Protein AF-A0A1T5EVF4-F1 (afdb_monomer_lite)

pLDDT: mean 85.42, std 7.92, range [52.06, 92.5]

Sequence (79 aa):
MSETLSFLISLVLKGGAVLLVVNEVRGMILAVPVLYALYEAGGTWMAIWLAFCSLGGIALSVLVPIFLARKLLRRAPGL

Secondary structure (DSSP, 8-state):
--HHHHHHHHHHHHHHHHHHHHHHHHHHHHHHHHHHHHHHTTT-HHHHHHHHHHHHHHHHHHHHHHHHHHHHHHH-TT-

Foldseek 3Di:
DDPVVVVVVVCCVVVVVVVLVVQLVVLVVVLVVLVVQCVVVVNPPVSVVVSVVSNVVSVCSNVVVVVVVVVVCVVPVPD

Structure (mmCIF, N/CA/C/O backbone):
data_AF-A0A1T5EVF4-F1
#
_entry.id   AF-A0A1T5EVF4-F1
#
loop_
_atom_site.group_PDB
_atom_site.id
_atom_site.type_symbol
_atom_site.label_atom_id
_atom_site.label_alt_id
_atom_site.label_comp_id
_atom_site.label_asym_id
_atom_site.label_entity_id
_atom_site.label_seq_id
_atom_site.pdbx_PDB_ins_code
_atom_site.Cartn_x
_atom_site.Cartn_y
_atom_site.Cartn_z
_atom_site.occupancy
_atom_site.B_iso_or_equiv
_atom_site.auth_seq_id
_atom_site.auth_comp_id
_atom_site.auth_asym_id
_atom_site.auth_atom_id
_atom_site.pdbx_PDB_model_num
ATOM 1 N N . MET A 1 1 ? -19.275 4.318 31.300 1.00 54.53 1 MET A N 1
ATOM 2 C CA . MET A 1 1 ? -18.874 4.882 29.990 1.00 54.53 1 MET A CA 1
ATOM 3 C C . MET A 1 1 ? -20.148 5.118 29.195 1.00 54.53 1 MET A C 1
ATOM 5 O O . MET A 1 1 ? -20.944 4.196 29.122 1.00 54.53 1 MET A O 1
ATOM 9 N N . SER A 1 2 ? -20.392 6.340 28.711 1.00 81.25 2 SER A N 1
ATOM 10 C CA . SER A 1 2 ? -21.629 6.702 27.990 1.00 81.25 2 SER A CA 1
ATOM 11 C C . SER A 1 2 ? -21.794 5.844 26.731 1.00 81.25 2 SER A C 1
ATOM 13 O O . SER A 1 2 ? -20.847 5.759 25.951 1.00 81.25 2 SER A O 1
ATOM 15 N N . GLU A 1 3 ? -22.958 5.225 26.508 1.00 85.06 3 GLU A N 1
ATOM 16 C CA . GLU A 1 3 ? -23.212 4.363 25.335 1.00 85.06 3 GLU A CA 1
ATOM 17 C C . GLU A 1 3 ? -22.923 5.066 24.004 1.00 85.06 3 GLU A C 1
ATOM 19 O O . GLU A 1 3 ? -22.338 4.481 23.094 1.00 85.06 3 GLU A O 1
ATOM 24 N N . THR A 1 4 ? -23.240 6.358 23.918 1.00 88.06 4 THR A N 1
ATOM 25 C CA . THR A 1 4 ? -22.907 7.219 22.776 1.00 88.06 4 THR A CA 1
ATOM 26 C C . THR A 1 4 ? -21.410 7.288 22.498 1.00 88.06 4 THR A C 1
ATOM 28 O O . THR A 1 4 ? -20.997 7.304 21.341 1.00 88.06 4 THR A O 1
ATOM 31 N N . LEU A 1 5 ? -20.579 7.296 23.540 1.00 87.25 5 LEU A N 1
ATOM 32 C CA . LEU A 1 5 ? -19.129 7.392 23.406 1.00 87.25 5 LEU A CA 1
ATOM 33 C C . LEU A 1 5 ? -18.542 6.061 22.917 1.00 87.25 5 LEU A C 1
ATOM 35 O O . LEU A 1 5 ? -17.701 6.054 22.021 1.00 87.25 5 LEU A O 1
ATOM 39 N N . SER A 1 6 ? -19.050 4.935 23.427 1.00 86.69 6 SER A N 1
ATOM 40 C CA . SER A 1 6 ? -18.693 3.593 22.944 1.00 86.69 6 SER A CA 1
ATOM 41 C C . SER A 1 6 ? -19.100 3.386 21.479 1.00 86.69 6 SER A C 1
ATOM 43 O O . SER A 1 6 ? -18.318 2.863 20.684 1.00 86.69 6 SER A O 1
ATOM 45 N N . PHE A 1 7 ? -20.295 3.849 21.096 1.00 90.06 7 PHE A N 1
ATOM 46 C CA . PHE A 1 7 ? -20.775 3.791 19.716 1.00 90.06 7 PHE A CA 1
ATOM 47 C C . PHE A 1 7 ? -19.881 4.597 18.764 1.00 90.06 7 PHE A C 1
ATOM 49 O O . PHE A 1 7 ? -19.420 4.054 17.757 1.00 90.06 7 PHE A O 1
ATOM 56 N N . LEU A 1 8 ? -19.567 5.850 19.112 1.00 89.88 8 LEU A N 1
ATOM 57 C CA . LEU A 1 8 ? -18.705 6.721 18.307 1.00 89.88 8 LEU A CA 1
ATOM 58 C C . LEU A 1 8 ? -17.297 6.144 18.130 1.00 89.88 8 LEU A C 1
ATOM 60 O O . LEU A 1 8 ? -16.780 6.136 17.015 1.00 89.88 8 LEU A O 1
ATOM 64 N N . ILE A 1 9 ? -16.697 5.605 19.196 1.00 89.25 9 ILE A N 1
ATOM 65 C CA . ILE A 1 9 ? -15.381 4.954 19.113 1.00 89.25 9 ILE A CA 1
ATOM 66 C C . ILE A 1 9 ? -15.436 3.749 18.167 1.00 89.25 9 ILE A C 1
ATOM 68 O O . ILE A 1 9 ? -14.575 3.618 17.298 1.00 89.25 9 ILE A O 1
ATOM 72 N N . SER A 1 10 ? -16.468 2.904 18.272 1.00 86.44 10 SER A N 1
ATOM 73 C CA . SER A 1 10 ? -16.613 1.736 17.391 1.00 86.44 10 SER A CA 1
ATOM 74 C C . SER A 1 10 ? -16.744 2.127 15.914 1.00 86.44 10 SER A C 1
ATOM 76 O O . SER A 1 10 ? -16.183 1.466 15.038 1.00 86.44 10 SER A O 1
ATOM 78 N N . LEU A 1 11 ? -17.445 3.231 15.639 1.00 91.12 11 LEU A N 1
ATOM 79 C CA . LEU A 1 11 ? -17.651 3.747 14.293 1.00 91.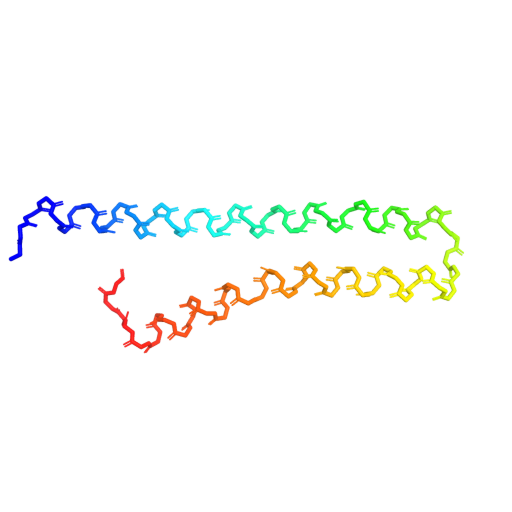12 11 LEU A CA 1
ATOM 80 C C . LEU A 1 11 ? -16.342 4.287 13.708 1.00 91.12 11 LEU A C 1
ATOM 82 O O . LEU A 1 11 ? -16.006 3.968 12.570 1.00 91.12 11 LEU A O 1
ATOM 86 N N . VAL A 1 12 ? -15.578 5.050 14.496 1.00 89.94 12 VAL A N 1
ATOM 87 C CA . VAL A 1 12 ? -14.273 5.592 14.087 1.00 89.94 12 VAL A CA 1
ATOM 88 C C . VAL A 1 12 ? -13.263 4.476 13.841 1.00 89.94 12 VAL A C 1
ATOM 90 O O . VAL A 1 12 ? -12.544 4.529 12.848 1.00 89.94 12 VAL A O 1
ATOM 93 N N . LEU A 1 13 ? -13.222 3.442 14.684 1.00 87.62 13 LEU A N 1
ATOM 94 C CA . LEU A 1 13 ? -12.307 2.313 14.497 1.00 87.62 13 LEU A CA 1
ATOM 95 C C . LEU A 1 13 ? -12.646 1.502 13.241 1.00 87.62 13 LEU A C 1
ATOM 97 O O . LEU A 1 13 ? -11.760 1.229 12.431 1.00 87.62 13 LEU A O 1
ATOM 101 N N . LYS A 1 14 ? -13.927 1.172 13.027 1.00 85.88 14 LYS A N 1
ATOM 102 C CA . LYS A 1 14 ? -14.372 0.463 11.815 1.00 85.88 14 LYS A CA 1
ATOM 103 C C . LYS A 1 14 ? -14.160 1.302 10.555 1.00 85.88 14 LYS A C 1
ATOM 105 O O . LYS A 1 14 ? -13.642 0.792 9.565 1.00 85.88 14 LYS A O 1
ATOM 110 N N . GLY A 1 15 ? -14.511 2.587 10.596 1.00 89.06 15 GLY A N 1
ATOM 111 C CA . GLY A 1 15 ? -14.283 3.520 9.492 1.00 89.06 15 GLY A CA 1
ATOM 112 C C . GLY A 1 15 ? -12.796 3.703 9.188 1.00 89.06 15 GLY A C 1
ATOM 113 O O . GLY A 1 15 ? -12.390 3.646 8.031 1.00 89.06 15 GLY A O 1
ATOM 114 N N . GLY A 1 16 ? -11.967 3.829 10.225 1.00 85.94 16 GLY A N 1
ATOM 115 C CA . GLY A 1 16 ? -10.513 3.897 10.114 1.00 85.94 16 GLY A CA 1
ATOM 116 C C . GLY A 1 16 ? -9.916 2.642 9.480 1.00 85.94 16 GLY A C 1
ATOM 117 O O . GLY A 1 16 ? -9.059 2.760 8.610 1.00 85.94 16 GLY A O 1
ATOM 118 N N . ALA A 1 17 ? -10.411 1.453 9.834 1.00 84.38 17 ALA A N 1
ATOM 119 C CA . ALA A 1 17 ? -9.985 0.202 9.206 1.00 84.38 17 ALA A CA 1
ATOM 120 C C . ALA A 1 17 ? -10.316 0.165 7.704 1.00 84.38 17 ALA A C 1
ATOM 122 O O . ALA A 1 17 ? -9.464 -0.210 6.899 1.00 84.38 17 ALA A O 1
ATOM 123 N N . VAL A 1 18 ? -11.516 0.605 7.311 1.00 87.44 18 VAL A N 1
ATOM 124 C CA . VAL A 1 18 ? -11.908 0.695 5.893 1.00 87.44 18 VAL A CA 1
ATOM 125 C C . VAL A 1 18 ? -11.029 1.697 5.142 1.00 87.44 18 VAL A C 1
ATOM 127 O O . VAL A 1 18 ? -10.523 1.377 4.069 1.00 87.44 18 VAL A O 1
ATOM 130 N N . LEU A 1 19 ? -10.797 2.884 5.709 1.00 88.12 19 LEU A N 1
ATOM 131 C CA . LEU A 1 19 ? -9.931 3.900 5.102 1.00 88.12 19 LEU A CA 1
ATOM 132 C C . LEU A 1 19 ? -8.490 3.413 4.939 1.00 88.12 19 LEU A C 1
ATOM 134 O O . LEU A 1 19 ? -7.860 3.708 3.925 1.00 88.12 19 LEU A O 1
ATOM 138 N N . LEU A 1 20 ? -7.987 2.641 5.904 1.00 86.50 20 LEU A N 1
ATOM 139 C CA . LEU A 1 20 ? -6.665 2.031 5.830 1.00 86.50 20 LEU A CA 1
ATOM 140 C C . LEU A 1 20 ? -6.600 1.088 4.620 1.00 86.50 20 LEU A C 1
ATOM 142 O O . LEU A 1 20 ? -5.740 1.274 3.769 1.00 86.50 20 LEU A O 1
ATOM 146 N N . VAL A 1 21 ? -7.573 0.183 4.457 1.00 85.50 21 VAL A N 1
ATOM 147 C CA . VAL A 1 21 ? -7.656 -0.714 3.287 1.00 85.50 21 VAL A CA 1
ATOM 148 C C . VAL A 1 21 ? -7.742 0.059 1.965 1.00 85.50 21 VAL A C 1
ATOM 150 O O . VAL A 1 21 ? -7.044 -0.277 1.012 1.00 85.50 21 VAL A O 1
ATOM 153 N N . VAL A 1 22 ? -8.560 1.112 1.885 1.00 88.56 22 VAL A N 1
ATOM 154 C CA . VAL A 1 22 ? -8.672 1.933 0.665 1.00 88.56 22 VAL A CA 1
ATOM 155 C C . VAL A 1 22 ? -7.341 2.618 0.325 1.00 88.56 22 VAL A C 1
ATOM 157 O O . VAL A 1 22 ? -6.966 2.694 -0.848 1.00 88.56 22 VAL A O 1
ATOM 160 N N . ASN A 1 23 ? -6.594 3.074 1.332 1.00 86.69 23 ASN A N 1
ATOM 161 C CA . ASN A 1 23 ? -5.274 3.668 1.136 1.00 86.69 23 ASN A CA 1
ATOM 162 C C . ASN A 1 23 ? -4.253 2.655 0.578 1.00 86.69 23 ASN A C 1
ATOM 164 O O . ASN A 1 23 ? -3.466 3.007 -0.301 1.00 86.69 23 ASN A O 1
ATOM 168 N N . GLU A 1 24 ? -4.322 1.391 1.006 1.00 85.69 24 GLU A N 1
ATOM 169 C CA . GLU A 1 24 ? -3.496 0.302 0.461 1.00 85.69 24 GLU A CA 1
ATOM 170 C C . GLU A 1 24 ? -3.781 0.047 -1.027 1.00 85.69 24 GLU A C 1
ATOM 172 O O . GLU A 1 24 ? -2.867 -0.060 -1.850 1.00 85.69 24 GLU A O 1
ATOM 177 N N . VAL A 1 25 ? -5.066 0.008 -1.397 1.00 88.25 25 VAL A N 1
ATOM 178 C CA . VAL A 1 25 ? -5.499 -0.181 -2.791 1.00 88.25 25 VAL A CA 1
ATOM 179 C C . VAL A 1 25 ? -4.994 0.958 -3.677 1.00 88.25 25 VAL A C 1
ATOM 181 O O . VAL A 1 25 ? -4.487 0.703 -4.770 1.00 88.25 25 VAL A O 1
ATOM 184 N N . ARG A 1 26 ? -5.048 2.208 -3.197 1.00 87.81 26 ARG A N 1
ATOM 185 C CA . ARG A 1 26 ? -4.455 3.357 -3.899 1.00 87.81 26 ARG A CA 1
ATOM 186 C C . ARG A 1 26 ? -2.959 3.151 -4.146 1.00 87.81 26 ARG A C 1
ATOM 188 O O . ARG A 1 26 ? -2.494 3.433 -5.247 1.00 87.81 26 ARG A O 1
ATOM 195 N N . GLY A 1 27 ? -2.216 2.664 -3.150 1.00 84.19 27 GLY A N 1
ATOM 196 C CA . GLY A 1 27 ? -0.792 2.353 -3.291 1.00 84.19 27 GLY A CA 1
ATOM 197 C C . GLY A 1 27 ? -0.532 1.352 -4.418 1.00 84.19 27 GLY A C 1
ATOM 198 O O . GLY A 1 27 ? 0.281 1.615 -5.301 1.00 84.19 27 GLY A O 1
ATOM 199 N N . MET A 1 28 ? -1.288 0.252 -4.460 1.00 83.38 28 MET A N 1
ATOM 200 C CA . MET A 1 28 ? -1.165 -0.751 -5.526 1.00 83.38 28 MET A CA 1
ATOM 201 C C . MET A 1 28 ? -1.494 -0.190 -6.916 1.00 83.38 28 MET A C 1
ATOM 203 O O . MET A 1 28 ? -0.795 -0.492 -7.881 1.00 83.38 28 MET A O 1
ATOM 207 N N . ILE A 1 29 ? -2.509 0.670 -7.027 1.00 90.50 29 ILE A N 1
ATOM 208 C CA . ILE A 1 29 ? -2.854 1.331 -8.295 1.00 90.50 29 ILE A CA 1
ATOM 209 C C . ILE A 1 29 ? -1.720 2.257 -8.754 1.00 90.50 29 ILE A C 1
ATOM 211 O O . ILE A 1 29 ? -1.399 2.290 -9.939 1.00 90.50 29 ILE A O 1
ATOM 215 N N . LEU A 1 30 ? -1.065 2.969 -7.830 1.00 89.31 30 LEU A N 1
ATOM 216 C CA . LEU A 1 30 ? 0.063 3.851 -8.146 1.00 89.31 30 LEU A CA 1
ATOM 217 C C . LEU A 1 30 ? 1.316 3.100 -8.619 1.00 89.31 30 LEU A C 1
ATOM 219 O O . LEU A 1 30 ? 2.173 3.715 -9.249 1.00 89.31 30 LEU A O 1
ATOM 223 N N . ALA A 1 31 ? 1.422 1.789 -8.390 1.00 89.50 31 ALA A N 1
ATOM 224 C CA . ALA A 1 31 ? 2.511 0.989 -8.948 1.00 89.50 31 ALA A CA 1
ATOM 225 C C . ALA A 1 31 ? 2.377 0.800 -10.472 1.00 89.50 31 ALA A C 1
ATOM 227 O O . ALA A 1 31 ? 3.384 0.721 -11.172 1.00 89.50 31 ALA A O 1
ATOM 228 N N . VAL A 1 32 ? 1.149 0.779 -11.003 1.00 90.31 32 VAL A N 1
ATOM 229 C CA . VAL A 1 32 ? 0.871 0.587 -12.437 1.00 90.31 32 VAL A CA 1
ATOM 230 C C . VAL A 1 32 ? 1.561 1.634 -13.327 1.00 90.31 32 VAL A C 1
ATOM 232 O O . VAL A 1 32 ? 2.295 1.229 -14.229 1.00 90.31 32 VAL A O 1
ATOM 235 N N . PRO A 1 33 ? 1.409 2.957 -13.103 1.00 90.75 33 PRO A N 1
ATOM 236 C CA . PRO A 1 33 ? 2.086 3.954 -13.930 1.00 90.75 33 PRO A CA 1
ATOM 237 C C . PRO A 1 33 ? 3.611 3.904 -13.793 1.00 90.75 33 PRO A C 1
ATOM 239 O O . PRO A 1 33 ? 4.306 4.207 -14.757 1.00 90.75 33 PRO A O 1
ATOM 242 N N . VAL A 1 34 ? 4.147 3.483 -12.641 1.00 90.31 34 VAL A N 1
ATOM 243 C CA . VAL A 1 34 ? 5.599 3.314 -12.453 1.00 90.31 34 VAL A CA 1
ATOM 244 C C . VAL A 1 34 ? 6.127 2.170 -13.320 1.00 90.31 34 VAL A C 1
ATOM 246 O O . VAL A 1 34 ? 7.148 2.322 -13.987 1.00 90.31 34 VAL A O 1
ATOM 249 N N . LEU A 1 35 ? 5.412 1.043 -13.359 1.00 88.44 35 LEU A N 1
ATOM 250 C CA . LEU A 1 35 ? 5.758 -0.093 -14.217 1.00 88.44 35 LEU A CA 1
ATOM 251 C C . LEU A 1 35 ? 5.619 0.251 -15.704 1.00 88.44 35 LEU A C 1
ATOM 253 O O . LEU A 1 35 ? 6.476 -0.125 -16.500 1.00 88.44 35 LEU A O 1
ATOM 257 N N . TYR A 1 36 ? 4.578 0.999 -16.075 1.00 90.62 36 TYR A N 1
ATOM 258 C CA . TYR A 1 36 ? 4.396 1.457 -17.450 1.00 90.62 36 TYR A CA 1
ATOM 259 C C . TYR A 1 36 ? 5.506 2.425 -17.884 1.00 90.62 36 TYR A C 1
ATOM 261 O O . TYR A 1 36 ? 6.095 2.250 -18.947 1.00 90.62 36 TYR A O 1
ATOM 269 N N . ALA A 1 37 ? 5.875 3.384 -17.031 1.00 88.62 37 ALA A N 1
ATOM 270 C CA . ALA A 1 37 ? 6.988 4.292 -17.297 1.00 88.62 37 ALA A CA 1
ATOM 271 C C . ALA A 1 37 ? 8.327 3.548 -17.436 1.00 88.62 37 ALA A C 1
ATOM 273 O O . ALA A 1 37 ? 9.149 3.913 -18.273 1.00 88.62 37 ALA A O 1
ATOM 274 N N . LEU A 1 38 ? 8.544 2.486 -16.651 1.00 90.44 38 LEU A N 1
ATOM 275 C CA . LEU A 1 38 ? 9.728 1.634 -16.778 1.00 90.44 38 LEU A CA 1
ATOM 276 C C . LEU A 1 38 ? 9.766 0.896 -18.127 1.00 90.44 38 LEU A C 1
ATOM 278 O O . LEU A 1 38 ? 10.836 0.789 -18.728 1.00 90.44 38 LEU A O 1
ATOM 282 N N . TYR A 1 39 ? 8.613 0.403 -18.589 1.00 88.19 39 TYR A N 1
ATOM 283 C CA . TYR A 1 39 ? 8.472 -0.255 -19.888 1.00 88.19 39 TYR A CA 1
ATOM 284 C C . TYR A 1 39 ? 8.773 0.708 -21.047 1.00 88.19 39 TYR A C 1
ATOM 286 O O . TYR A 1 39 ? 9.618 0.403 -21.887 1.00 88.19 39 TYR A O 1
ATOM 294 N N . GLU A 1 40 ? 8.164 1.897 -21.043 1.00 91.62 40 GLU A N 1
ATOM 295 C CA . GLU A 1 40 ? 8.392 2.947 -22.051 1.00 91.62 40 GLU A CA 1
ATOM 296 C C . GLU A 1 40 ? 9.847 3.450 -22.061 1.00 91.62 40 GLU A C 1
ATOM 298 O O . GLU A 1 40 ? 10.411 3.734 -23.115 1.00 91.62 40 GLU A O 1
ATOM 303 N N . ALA A 1 41 ? 10.504 3.509 -20.898 1.00 88.31 41 ALA A N 1
ATOM 304 C CA . ALA A 1 41 ? 11.894 3.956 -20.777 1.00 88.31 41 ALA A CA 1
ATOM 305 C C . ALA 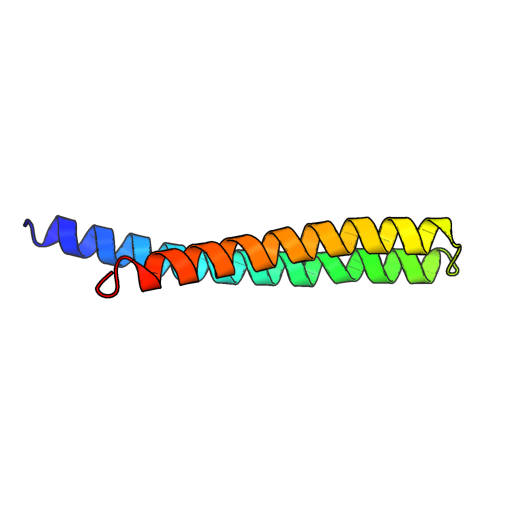A 1 41 ? 12.938 2.946 -21.305 1.00 88.31 41 ALA A C 1
ATOM 307 O O . ALA A 1 41 ? 14.142 3.200 -21.198 1.00 88.31 41 ALA A O 1
ATOM 308 N N . GLY A 1 42 ? 12.514 1.792 -21.835 1.00 83.44 42 GLY A N 1
ATOM 309 C CA . GLY A 1 42 ? 13.400 0.818 -22.481 1.00 83.44 42 GLY A CA 1
ATOM 310 C C . GLY A 1 42 ? 14.374 0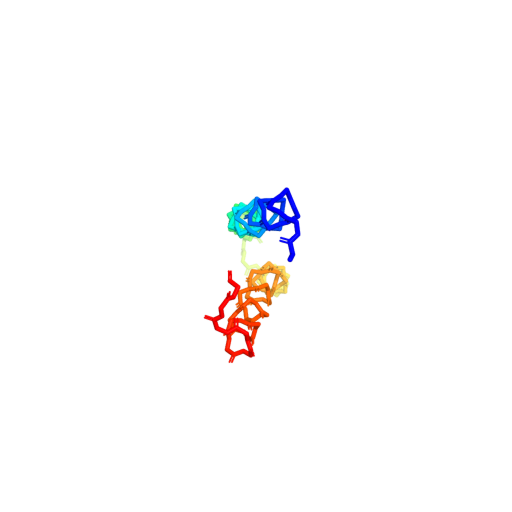.111 -21.533 1.00 83.44 42 GLY A C 1
ATOM 311 O O . GLY A 1 42 ? 15.393 -0.411 -21.979 1.00 83.44 42 GLY A O 1
ATOM 312 N N . GLY A 1 43 ? 14.095 0.102 -20.224 1.00 80.12 43 GLY A N 1
ATOM 313 C CA . GLY A 1 43 ? 14.866 -0.677 -19.249 1.00 80.12 43 GLY A CA 1
ATOM 314 C C . GLY A 1 43 ? 16.294 -0.183 -18.991 1.00 80.12 43 GLY A C 1
ATOM 315 O O . GLY A 1 43 ? 17.156 -0.976 -18.617 1.00 80.12 43 GLY A O 1
ATOM 316 N N . THR A 1 44 ? 16.576 1.112 -19.170 1.00 90.25 44 THR A N 1
ATOM 317 C CA . THR A 1 44 ? 17.887 1.669 -18.792 1.00 90.25 44 THR A CA 1
ATOM 318 C C . THR A 1 44 ? 18.180 1.448 -17.303 1.00 90.25 44 THR A C 1
ATOM 320 O O . THR A 1 44 ? 17.272 1.456 -16.468 1.00 90.25 44 THR A O 1
ATOM 323 N N . TRP A 1 45 ? 19.460 1.311 -16.938 1.00 90.12 45 TRP A N 1
ATOM 324 C CA . TRP A 1 45 ? 19.873 1.149 -15.535 1.00 90.12 45 TRP A CA 1
ATOM 325 C C . TRP A 1 45 ? 19.323 2.247 -14.616 1.00 90.12 45 TRP A C 1
ATOM 327 O O . TRP A 1 45 ? 18.910 1.966 -13.493 1.00 90.12 45 TRP A O 1
ATOM 337 N N . MET A 1 46 ? 19.255 3.484 -15.116 1.00 89.62 46 MET A N 1
ATOM 338 C CA . MET A 1 46 ? 18.656 4.607 -14.395 1.00 89.62 46 MET A CA 1
ATOM 339 C C . MET A 1 46 ? 17.148 4.414 -14.187 1.00 89.62 46 MET A C 1
ATOM 341 O O . MET A 1 46 ? 16.657 4.608 -13.079 1.00 89.62 46 MET A O 1
ATOM 345 N N . ALA A 1 47 ? 16.410 4.000 -15.221 1.00 88.69 47 ALA A N 1
ATOM 346 C CA . ALA A 1 47 ? 14.972 3.767 -15.116 1.00 88.69 47 ALA A CA 1
ATOM 347 C C . ALA A 1 47 ? 14.646 2.634 -14.131 1.00 88.69 47 ALA A C 1
ATOM 349 O O . ALA A 1 47 ? 13.746 2.788 -13.309 1.00 88.69 47 ALA A O 1
ATOM 350 N N . ILE A 1 48 ? 15.414 1.538 -14.153 1.00 89.56 48 ILE A N 1
ATOM 351 C CA . ILE A 1 48 ? 15.263 0.424 -13.202 1.00 89.56 48 ILE A CA 1
ATOM 352 C C . ILE A 1 48 ? 15.499 0.907 -11.769 1.00 89.56 48 ILE A C 1
ATOM 354 O O . ILE A 1 48 ? 14.717 0.590 -10.873 1.00 89.56 48 ILE A O 1
ATOM 358 N N . TRP A 1 49 ? 16.544 1.709 -11.550 1.00 91.69 49 TRP A N 1
ATOM 359 C CA . TRP A 1 49 ? 16.848 2.258 -10.231 1.00 91.69 49 TRP A CA 1
ATOM 360 C C . TRP A 1 49 ? 15.743 3.193 -9.721 1.00 91.69 49 TRP A C 1
ATOM 362 O O . TRP A 1 49 ? 15.285 3.062 -8.586 1.00 91.69 49 TRP A O 1
ATOM 372 N N . LEU A 1 50 ? 15.247 4.091 -10.576 1.00 90.62 50 LEU A N 1
ATOM 373 C CA . LEU A 1 50 ? 14.146 4.996 -10.239 1.00 90.62 50 LEU A CA 1
ATOM 374 C C . LEU A 1 50 ? 12.841 4.241 -9.964 1.00 90.62 50 LEU A C 1
ATOM 376 O O . LEU A 1 50 ? 12.152 4.546 -8.988 1.00 90.62 50 LEU A O 1
ATOM 380 N N . ALA A 1 51 ? 12.520 3.234 -10.778 1.00 89.69 51 ALA A N 1
ATOM 381 C CA . ALA A 1 51 ? 11.359 2.381 -10.564 1.00 89.69 51 ALA A CA 1
ATOM 382 C C . ALA A 1 51 ? 11.472 1.620 -9.238 1.00 89.69 51 ALA A C 1
ATOM 384 O O . ALA A 1 51 ? 10.502 1.572 -8.486 1.00 89.69 51 ALA A O 1
ATOM 385 N N . PHE A 1 52 ? 12.655 1.102 -8.895 1.00 92.50 52 PHE A N 1
ATOM 386 C CA . PHE A 1 52 ? 12.889 0.443 -7.612 1.00 92.50 52 PHE A CA 1
ATOM 387 C C . PHE A 1 52 ? 12.679 1.392 -6.426 1.00 92.50 52 PHE A C 1
ATOM 389 O O . PHE A 1 52 ? 11.934 1.062 -5.505 1.00 92.50 52 PHE A O 1
ATOM 396 N N . CYS A 1 53 ? 13.271 2.591 -6.450 1.00 91.75 53 CYS A N 1
ATOM 397 C CA . CYS A 1 53 ? 13.080 3.577 -5.384 1.00 91.75 53 CYS A CA 1
ATOM 398 C C . CYS A 1 53 ? 11.610 4.012 -5.252 1.00 91.75 53 CYS A C 1
ATOM 400 O O . CYS A 1 53 ? 11.099 4.142 -4.139 1.00 91.75 53 CYS A O 1
ATOM 402 N N . SER A 1 54 ? 10.914 4.199 -6.376 1.00 90.56 54 SER A N 1
ATOM 403 C CA . SER A 1 54 ? 9.502 4.590 -6.402 1.00 90.56 54 SER A CA 1
ATOM 404 C C . SER A 1 54 ? 8.582 3.480 -5.877 1.00 90.56 54 SER A C 1
ATOM 406 O O . SER A 1 54 ? 7.792 3.715 -4.960 1.00 90.56 54 SER A O 1
ATOM 408 N N . LEU A 1 55 ? 8.738 2.249 -6.377 1.00 91.75 55 LEU A N 1
ATOM 409 C CA . LEU A 1 55 ? 7.994 1.076 -5.906 1.00 91.75 55 LEU A CA 1
ATOM 410 C C . LEU A 1 55 ? 8.300 0.767 -4.440 1.00 91.75 55 LEU A C 1
ATOM 412 O O . LEU A 1 55 ? 7.395 0.401 -3.699 1.00 91.75 55 LEU A O 1
ATOM 416 N N . GLY A 1 56 ? 9.543 0.966 -3.998 1.00 91.25 56 GLY A N 1
ATOM 417 C CA . GLY A 1 56 ? 9.932 0.853 -2.595 1.00 91.25 56 GLY A CA 1
ATOM 418 C C . GLY A 1 56 ? 9.190 1.850 -1.704 1.00 91.25 56 GLY A C 1
ATOM 419 O O . GLY A 1 56 ? 8.673 1.467 -0.657 1.00 91.25 56 GLY A O 1
ATOM 420 N N . GLY A 1 57 ? 9.057 3.108 -2.136 1.00 88.19 57 GLY A N 1
ATOM 421 C CA . GLY A 1 57 ? 8.255 4.116 -1.436 1.00 88.19 57 GLY A CA 1
ATOM 422 C C . GLY A 1 57 ? 6.773 3.740 -1.339 1.00 88.19 57 GLY A C 1
ATOM 423 O O . GLY A 1 57 ? 6.175 3.849 -0.267 1.00 88.19 57 GLY A O 1
ATOM 424 N N . ILE A 1 58 ? 6.197 3.221 -2.428 1.00 89.69 58 ILE A N 1
ATOM 425 C CA . ILE A 1 58 ? 4.817 2.715 -2.449 1.00 89.69 58 ILE A CA 1
ATOM 426 C C . ILE A 1 58 ? 4.671 1.518 -1.500 1.00 89.69 58 ILE A C 1
ATOM 428 O O . ILE A 1 58 ? 3.775 1.508 -0.656 1.00 89.69 58 ILE A O 1
ATOM 432 N N . ALA A 1 59 ? 5.583 0.548 -1.566 1.00 87.69 59 ALA A N 1
ATOM 433 C CA . ALA A 1 59 ? 5.575 -0.629 -0.706 1.00 87.69 59 ALA A CA 1
ATOM 434 C C . ALA A 1 59 ? 5.710 -0.262 0.778 1.00 87.69 59 ALA A C 1
ATOM 436 O O . ALA A 1 59 ? 5.027 -0.848 1.612 1.00 87.69 59 ALA A O 1
ATOM 437 N N . LEU A 1 60 ? 6.533 0.733 1.127 1.00 88.06 60 LEU A N 1
ATOM 438 C CA . LEU A 1 60 ? 6.639 1.236 2.499 1.00 88.06 60 LEU A CA 1
ATOM 439 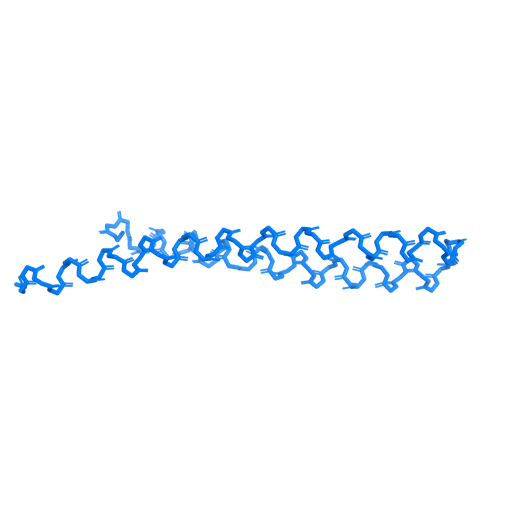C C . LEU A 1 60 ? 5.355 1.928 2.957 1.00 88.06 60 LEU A C 1
ATOM 441 O O . LEU A 1 60 ? 4.914 1.695 4.081 1.00 88.06 60 LEU A O 1
ATOM 445 N N . SER A 1 61 ? 4.730 2.727 2.088 1.00 84.62 61 SER A N 1
ATOM 446 C CA . SER A 1 61 ? 3.448 3.373 2.395 1.00 84.62 61 SER A CA 1
ATOM 447 C C . SER A 1 61 ? 2.329 2.367 2.686 1.00 84.62 61 SER A C 1
ATOM 449 O O . SER A 1 61 ? 1.401 2.708 3.410 1.00 84.62 61 SER A O 1
ATOM 451 N N . VAL A 1 62 ? 2.480 1.136 2.180 1.00 83.94 62 VAL A N 1
ATOM 452 C CA . VAL A 1 62 ? 1.552 0.010 2.336 1.00 83.94 62 VAL A CA 1
ATOM 453 C C . VAL A 1 62 ? 1.889 -0.877 3.546 1.00 83.94 62 VAL A C 1
ATOM 455 O O . VAL A 1 62 ? 1.052 -1.241 4.374 1.00 83.94 62 VAL A O 1
ATOM 458 N N . LEU A 1 63 ? 3.169 -1.225 3.710 1.00 84.94 63 LEU A N 1
ATOM 459 C CA . LEU A 1 63 ? 3.612 -2.107 4.793 1.00 84.94 63 LEU A CA 1
ATOM 460 C C . LEU A 1 63 ? 3.550 -1.432 6.165 1.00 84.94 63 LEU A C 1
ATOM 462 O O . LEU A 1 63 ? 3.231 -2.091 7.159 1.00 84.94 63 LEU A O 1
ATOM 466 N N . VAL A 1 64 ? 3.906 -0.147 6.245 1.00 87.25 64 VAL A N 1
ATOM 467 C CA . VAL A 1 64 ? 4.029 0.571 7.522 1.00 87.25 64 VAL A CA 1
ATOM 468 C C . VAL A 1 64 ? 2.689 0.636 8.270 1.00 87.25 64 VAL A C 1
ATOM 470 O O . VAL A 1 64 ? 2.675 0.257 9.447 1.00 87.25 64 VAL A O 1
ATOM 473 N N . PRO A 1 65 ? 1.559 1.024 7.646 1.00 83.31 65 PRO A N 1
ATOM 474 C CA . PRO A 1 65 ? 0.254 1.033 8.305 1.00 83.31 65 PRO A CA 1
ATOM 475 C C . PRO A 1 65 ? -0.166 -0.349 8.809 1.00 83.31 65 PRO A C 1
ATOM 477 O O . PRO A 1 65 ? -0.592 -0.479 9.957 1.00 83.31 65 PRO A O 1
ATOM 480 N N . ILE A 1 66 ? 0.022 -1.400 8.001 1.00 82.50 66 ILE A N 1
ATOM 481 C CA . ILE A 1 66 ? -0.299 -2.783 8.385 1.00 82.50 66 ILE A CA 1
ATOM 482 C C . ILE A 1 66 ? 0.542 -3.218 9.586 1.00 82.50 66 ILE A C 1
ATOM 484 O O . ILE A 1 66 ? 0.029 -3.819 10.534 1.00 82.50 66 ILE A O 1
ATOM 488 N N . PHE A 1 67 ? 1.840 -2.921 9.570 1.00 86.88 67 PHE A N 1
ATOM 489 C CA . PHE A 1 67 ? 2.729 -3.277 10.668 1.00 86.88 67 PHE A CA 1
ATOM 490 C C . PHE A 1 67 ? 2.353 -2.539 11.956 1.00 86.88 67 PHE A C 1
ATOM 492 O O . PHE A 1 67 ? 2.328 -3.140 13.034 1.00 86.88 67 PHE A O 1
ATOM 499 N N . LEU A 1 68 ? 2.001 -1.256 11.843 1.00 84.88 68 LEU A N 1
ATOM 500 C CA . LEU A 1 68 ? 1.556 -0.441 12.965 1.00 84.88 68 LEU A CA 1
ATOM 501 C C . LEU A 1 68 ? 0.225 -0.953 13.533 1.00 84.88 68 LEU A C 1
ATOM 503 O O . LEU A 1 68 ? 0.131 -1.159 14.742 1.00 84.88 68 LEU A O 1
ATOM 507 N N . ALA A 1 69 ? -0.751 -1.266 12.677 1.00 82.50 69 ALA A N 1
ATOM 508 C CA . ALA A 1 69 ? -2.034 -1.847 13.071 1.00 82.50 69 ALA A CA 1
ATOM 509 C C . ALA A 1 69 ? -1.856 -3.204 13.772 1.00 82.50 69 ALA A C 1
ATOM 511 O O . ALA A 1 69 ? -2.397 -3.425 14.855 1.00 82.50 69 ALA A O 1
ATOM 512 N N . ARG A 1 70 ? -1.009 -4.092 13.229 1.00 82.88 70 ARG A N 1
ATOM 513 C CA . ARG A 1 70 ? -0.669 -5.383 13.860 1.00 82.88 70 ARG A CA 1
ATOM 514 C C . ARG A 1 70 ? 0.014 -5.215 15.216 1.00 82.88 70 ARG A C 1
ATOM 516 O O . ARG A 1 70 ? -0.175 -6.045 16.106 1.00 82.88 70 ARG A O 1
ATOM 523 N N . LYS A 1 71 ? 0.848 -4.184 15.377 1.00 84.25 71 LYS A N 1
ATOM 524 C CA . LYS A 1 71 ? 1.505 -3.867 16.653 1.00 84.25 71 LYS A CA 1
ATOM 525 C C . LYS A 1 71 ? 0.505 -3.315 17.670 1.00 84.25 71 LYS A C 1
ATOM 527 O O . LYS A 1 71 ? 0.612 -3.656 18.846 1.00 84.25 71 LYS A O 1
ATOM 532 N N . LEU A 1 72 ? -0.463 -2.517 17.217 1.00 81.31 72 LEU A N 1
ATOM 533 C CA . LEU A 1 72 ? -1.540 -1.979 18.0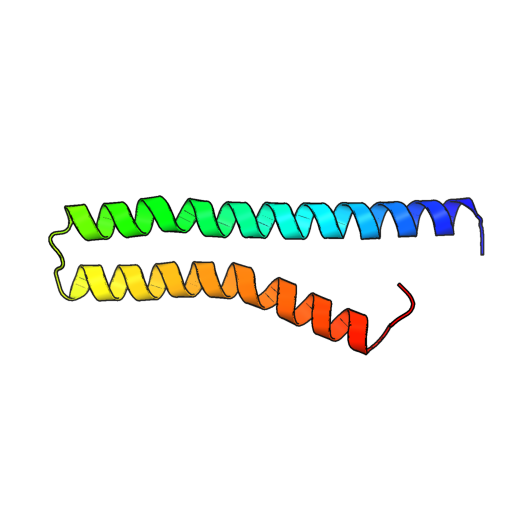46 1.00 81.31 72 LEU A CA 1
ATOM 534 C C . LEU A 1 72 ? -2.452 -3.101 18.563 1.00 81.31 72 LEU A C 1
ATOM 536 O O . LEU A 1 72 ? -2.619 -3.223 19.773 1.00 81.31 72 LEU A O 1
ATOM 540 N N . LEU A 1 73 ? -2.922 -3.984 17.673 1.00 78.00 73 LEU A N 1
ATOM 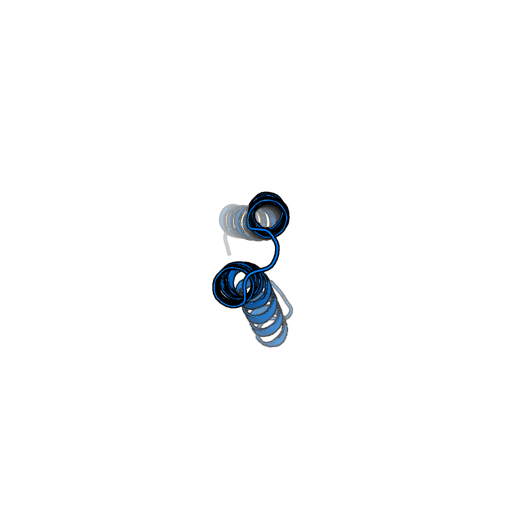541 C CA . LEU A 1 73 ? -3.743 -5.154 18.021 1.00 78.00 73 LEU A CA 1
ATOM 542 C C . LEU A 1 73 ? -3.047 -6.079 19.027 1.00 78.00 73 LEU A C 1
ATOM 544 O O . LEU A 1 73 ? -3.674 -6.581 19.953 1.00 78.00 73 LEU A O 1
ATOM 548 N N . ARG A 1 74 ? -1.726 -6.269 18.899 1.00 78.88 74 ARG A N 1
ATOM 549 C CA . ARG A 1 74 ? -0.945 -7.054 19.870 1.00 78.88 74 ARG A CA 1
ATOM 550 C C . ARG A 1 74 ? -0.873 -6.422 21.261 1.00 78.88 74 ARG A C 1
ATOM 552 O O . ARG A 1 74 ? -0.715 -7.153 22.231 1.00 78.88 74 ARG A O 1
ATOM 559 N N . ARG A 1 75 ? -0.923 -5.091 21.367 1.00 78.00 75 ARG A N 1
ATOM 560 C CA . ARG A 1 75 ? -0.857 -4.380 22.656 1.00 78.00 75 ARG A CA 1
ATOM 561 C C . ARG A 1 75 ? -2.228 -4.118 23.276 1.00 78.00 75 ARG A C 1
ATOM 563 O O . ARG A 1 75 ? -2.301 -3.985 24.491 1.00 78.00 75 ARG A O 1
ATOM 570 N N . ALA A 1 76 ? -3.282 -4.054 22.470 1.00 69.69 76 ALA A N 1
ATOM 571 C CA . ALA A 1 76 ? -4.652 -3.836 22.916 1.00 69.69 76 ALA A CA 1
ATOM 572 C C . ALA A 1 76 ? -5.607 -4.793 22.172 1.00 69.69 76 ALA A C 1
ATOM 574 O O . ALA A 1 76 ? -6.289 -4.369 21.244 1.00 69.69 76 ALA A O 1
ATOM 575 N N . PRO A 1 77 ? -5.669 -6.080 22.564 1.00 58.41 77 PRO A N 1
ATOM 576 C CA . PRO A 1 77 ? -6.443 -7.115 21.865 1.00 58.41 77 PRO A CA 1
ATOM 577 C C . PRO A 1 77 ? -7.977 -6.996 22.007 1.00 58.41 77 PRO A C 1
ATOM 579 O O . PRO A 1 77 ? -8.688 -7.926 21.643 1.00 58.41 77 PRO A O 1
ATOM 582 N N . GLY A 1 78 ? -8.487 -5.888 22.558 1.00 57.09 78 GLY A N 1
ATOM 583 C CA . GLY A 1 78 ? -9.914 -5.652 22.827 1.00 57.09 78 GLY A CA 1
ATOM 584 C C . GLY A 1 78 ? -10.482 -4.352 22.242 1.00 57.09 78 GLY A C 1
ATOM 585 O O . GLY A 1 78 ? -11.585 -3.967 22.624 1.00 57.09 78 GLY A O 1
ATOM 586 N N . LEU A 1 79 ? -9.726 -3.670 21.372 1.00 52.06 79 LEU A N 1
ATOM 587 C CA . LEU A 1 79 ? -10.244 -2.646 20.451 1.00 52.06 79 LEU A CA 1
ATOM 588 C C . LEU A 1 79 ? -10.653 -3.313 19.134 1.00 52.06 79 LEU A C 1
ATOM 590 O O . LEU A 1 79 ? -11.672 -2.874 18.558 1.00 52.06 79 LEU A O 1
#

Radius of gyration: 18.45 Å; chains: 1; bounding box: 43×14×52 Å

Organism: NCBI:txid1507287